Protein AF-A0A2D6M519-F1 (afdb_monomer)

Nearest PDB structures (foldseek):
  3fjv-assembly1_B  TM=9.495E-01  e=7.502E-04  Burkholderia pseudomallei K96243
  3fjv-assembly1_A  TM=9.539E-01  e=1.455E-03  Burkholderia pseudomallei K96243

Foldseek 3Di:
DVVCVVCVVVLVVVLVVVQVVQWDDDPDPDIDGQDDPSNLVSVLVVVCVVVVPPPVCSVVSCVVSVVSD

Sequence (69 aa):
MAEYEPQRAQQRKAMSAIKKDRRVAVGPDASFCFESFETMWHQVHEMLFIEGGGEAQIPGELEAYNPLI

Solvent-accessible surface area (backbone atoms only — not comparable to full-atom values): 4175 Å² total; per-residue (Å²): 104,87,76,48,63,82,43,43,70,58,50,54,54,53,48,55,58,59,48,56,84,31,50,44,72,55,71,95,88,42,68,50,68,65,63,39,70,71,59,49,54,50,49,50,52,50,49,49,61,75,69,60,53,63,77,82,42,50,65,59,48,49,65,70,52,53,81,62,97

Structure (mmCIF, N/CA/C/O backbone):
data_AF-A0A2D6M519-F1
#
_entry.id   AF-A0A2D6M519-F1
#
loop_
_atom_site.group_PDB
_atom_site.id
_atom_site.type_symbol
_atom_site.label_atom_id
_atom_site.label_alt_id
_atom_site.label_comp_id
_atom_site.label_asym_id
_atom_site.label_entity_id
_atom_site.label_seq_id
_atom_site.pdbx_PDB_ins_code
_atom_site.Cartn_x
_atom_site.Cartn_y
_atom_site.Cartn_z
_atom_site.occupancy
_atom_site.B_iso_or_equiv
_atom_site.auth_seq_id
_atom_site.auth_comp_id
_atom_site.auth_asym_id
_atom_site.auth_atom_id
_atom_site.pdbx_PDB_model_num
ATOM 1 N N . MET A 1 1 ? 15.041 3.906 -6.864 1.00 69.56 1 MET A N 1
ATOM 2 C CA . MET A 1 1 ? 15.423 2.781 -5.975 1.00 69.56 1 MET A CA 1
ATOM 3 C C . MET A 1 1 ? 16.533 3.149 -4.998 1.00 69.56 1 MET A C 1
ATOM 5 O O . MET A 1 1 ? 16.310 2.983 -3.807 1.00 69.56 1 MET A O 1
ATOM 9 N N . ALA A 1 2 ? 17.654 3.721 -5.458 1.00 72.94 2 ALA A N 1
ATOM 10 C CA . ALA A 1 2 ? 18.776 4.134 -4.597 1.00 72.94 2 ALA A CA 1
ATOM 11 C C . ALA A 1 2 ? 18.388 5.069 -3.430 1.00 72.94 2 ALA A C 1
ATOM 13 O O . ALA A 1 2 ? 18.989 5.012 -2.365 1.00 72.94 2 ALA A O 1
ATOM 14 N N . GLU A 1 3 ? 17.359 5.901 -3.611 1.00 78.62 3 GLU A N 1
ATOM 15 C CA . GLU A 1 3 ? 16.843 6.791 -2.561 1.00 78.62 3 GLU A CA 1
ATOM 16 C C . GLU A 1 3 ? 15.809 6.128 -1.634 1.00 78.62 3 GLU A C 1
ATOM 18 O O . GLU A 1 3 ? 15.681 6.512 -0.472 1.00 78.62 3 GLU A O 1
ATOM 23 N N . TYR A 1 4 ? 15.079 5.124 -2.135 1.00 80.25 4 TYR A N 1
ATOM 24 C CA . TYR A 1 4 ? 14.022 4.432 -1.391 1.00 80.25 4 TYR A CA 1
ATOM 25 C C . TYR A 1 4 ? 14.590 3.356 -0.459 1.00 80.25 4 TYR A C 1
ATOM 27 O O . TYR A 1 4 ? 14.154 3.236 0.683 1.00 80.25 4 TYR A O 1
ATOM 35 N N . GLU A 1 5 ? 15.601 2.612 -0.914 1.00 81.69 5 GLU A N 1
ATOM 36 C CA . GLU A 1 5 ? 16.273 1.564 -0.140 1.00 81.69 5 GLU A CA 1
ATOM 37 C C . GLU A 1 5 ? 16.713 2.008 1.271 1.00 81.69 5 GLU A C 1
ATOM 39 O O . GLU A 1 5 ? 16.312 1.349 2.237 1.00 81.69 5 GLU A O 1
ATOM 44 N N . PRO A 1 6 ? 17.438 3.134 1.456 1.00 88.00 6 PRO A N 1
ATOM 45 C CA . PRO A 1 6 ? 17.847 3.576 2.791 1.00 88.00 6 PRO A CA 1
ATOM 46 C C . PRO A 1 6 ? 16.665 4.019 3.666 1.00 88.00 6 PRO A C 1
ATOM 48 O O . PRO A 1 6 ? 16.726 3.920 4.891 1.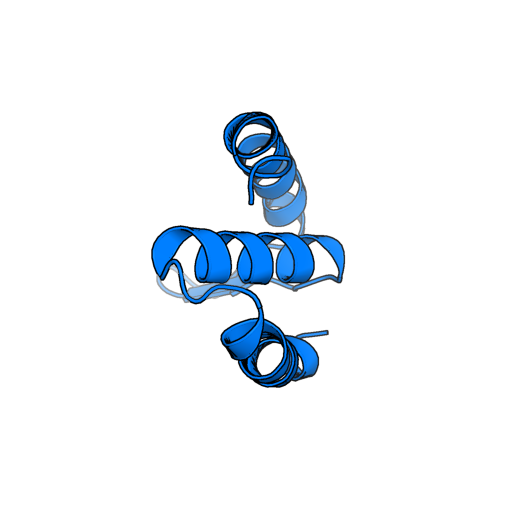00 88.00 6 PRO A O 1
ATOM 51 N N . GLN A 1 7 ? 15.569 4.481 3.059 1.00 88.19 7 GLN A N 1
ATOM 52 C CA . GLN A 1 7 ? 14.383 4.968 3.771 1.00 88.19 7 GLN A CA 1
ATOM 53 C C . GLN A 1 7 ? 13.384 3.851 4.094 1.00 88.19 7 GLN A C 1
ATOM 55 O O . GLN A 1 7 ? 12.524 4.014 4.963 1.00 88.19 7 GLN A O 1
ATOM 60 N N . ARG A 1 8 ? 13.500 2.691 3.442 1.00 87.06 8 ARG A N 1
ATOM 61 C CA . ARG A 1 8 ? 12.528 1.593 3.490 1.00 87.06 8 ARG A CA 1
ATOM 62 C C . ARG A 1 8 ? 12.171 1.156 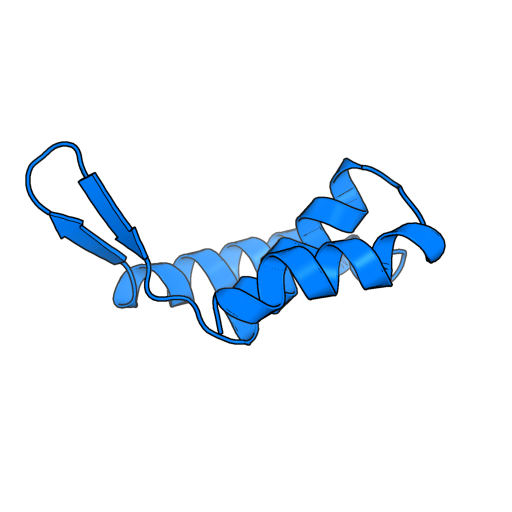4.908 1.00 87.06 8 ARG A C 1
ATOM 64 O O . ARG A 1 8 ? 10.996 0.989 5.228 1.00 87.06 8 ARG A O 1
ATOM 71 N N . ALA A 1 9 ? 13.164 0.981 5.779 1.00 88.69 9 ALA A N 1
ATOM 72 C CA . ALA A 1 9 ? 12.927 0.543 7.156 1.00 88.69 9 ALA A CA 1
ATOM 73 C C . ALA A 1 9 ? 12.100 1.566 7.957 1.00 88.69 9 ALA A C 1
ATOM 75 O O . ALA A 1 9 ? 11.179 1.193 8.690 1.00 88.69 9 ALA A O 1
ATOM 76 N N . GLN A 1 10 ? 12.396 2.855 7.781 1.00 89.38 10 GLN A N 1
ATOM 77 C CA . GLN A 1 10 ? 11.660 3.943 8.418 1.00 89.38 10 GLN A CA 1
ATOM 78 C C . GLN A 1 10 ? 10.243 4.057 7.851 1.00 89.38 10 GLN A C 1
ATOM 80 O O . GLN A 1 10 ? 9.286 4.128 8.623 1.00 89.38 10 GLN A O 1
ATOM 85 N N . GLN A 1 11 ? 10.104 3.997 6.525 1.00 88.38 11 GLN A N 1
ATOM 86 C CA . GLN A 1 11 ? 8.814 4.062 5.840 1.00 88.38 11 GLN A CA 1
ATOM 87 C C . GLN A 1 11 ? 7.903 2.906 6.256 1.00 88.38 11 GLN A C 1
ATOM 89 O O . GLN A 1 11 ? 6.761 3.136 6.640 1.00 88.38 11 GLN A O 1
ATOM 94 N N . ARG A 1 12 ? 8.415 1.671 6.336 1.00 88.69 12 ARG A N 1
ATOM 95 C CA . ARG A 1 12 ? 7.643 0.519 6.839 1.00 88.69 12 ARG A CA 1
ATOM 96 C C . ARG A 1 12 ? 7.109 0.741 8.256 1.00 88.69 12 ARG A C 1
ATOM 98 O O . ARG A 1 12 ? 5.961 0.400 8.544 1.00 88.69 12 ARG A O 1
ATOM 105 N N . LYS A 1 13 ? 7.918 1.326 9.147 1.00 90.12 13 LYS A N 1
ATOM 106 C CA . LYS A 1 13 ? 7.492 1.641 10.519 1.00 90.12 13 LYS A CA 1
ATOM 107 C C . LYS A 1 13 ? 6.415 2.728 10.537 1.00 90.12 13 LYS A C 1
ATOM 109 O O . LYS A 1 13 ? 5.425 2.575 11.251 1.00 90.12 13 LYS A O 1
ATOM 114 N N . ALA A 1 14 ? 6.583 3.782 9.739 1.00 89.50 14 ALA A N 1
ATOM 115 C CA . ALA A 1 14 ? 5.592 4.847 9.593 1.00 89.50 14 ALA A CA 1
ATOM 116 C C . ALA A 1 14 ? 4.261 4.307 9.042 1.00 89.50 14 ALA A C 1
ATOM 118 O O . ALA A 1 14 ? 3.203 4.562 9.614 1.00 89.50 14 ALA A O 1
ATOM 119 N N . MET A 1 15 ? 4.311 3.463 8.010 1.00 91.62 15 MET A N 1
ATOM 120 C CA . MET A 1 15 ? 3.119 2.861 7.414 1.00 91.62 15 MET A CA 1
ATOM 121 C C . MET A 1 15 ? 2.391 1.920 8.366 1.00 91.62 15 MET A C 1
ATOM 123 O O . MET A 1 15 ? 1.164 1.900 8.376 1.00 91.62 15 MET A O 1
ATOM 127 N N . SER A 1 16 ? 3.105 1.169 9.209 1.00 88.31 16 SER A N 1
ATOM 128 C CA . SER A 1 16 ? 2.453 0.346 10.233 1.00 88.31 16 SER A CA 1
ATOM 129 C C . SER A 1 16 ? 1.678 1.187 11.250 1.00 88.31 16 SER A C 1
ATOM 131 O O . SER A 1 16 ? 0.654 0.720 11.746 1.00 88.31 16 SER A O 1
ATOM 133 N N . ALA A 1 17 ? 2.149 2.397 11.570 1.00 89.94 17 ALA A N 1
ATOM 134 C CA . ALA A 1 17 ? 1.430 3.315 12.448 1.00 89.94 17 ALA A CA 1
ATOM 135 C C . ALA A 1 17 ? 0.184 3.883 11.752 1.00 89.94 17 ALA A C 1
ATOM 137 O O . ALA A 1 17 ? -0.898 3.831 12.322 1.00 89.94 17 ALA A O 1
ATOM 138 N N . ILE A 1 18 ? 0.307 4.319 10.495 1.00 88.81 18 ILE A N 1
ATOM 139 C CA . ILE A 1 18 ? -0.816 4.857 9.708 1.00 88.81 18 ILE A CA 1
ATOM 140 C C . ILE A 1 18 ? -1.898 3.794 9.468 1.00 88.81 18 ILE A C 1
ATOM 142 O O . ILE A 1 18 ? -3.088 4.058 9.627 1.00 88.81 18 ILE A O 1
ATOM 146 N N . LYS A 1 19 ? -1.501 2.563 9.124 1.00 88.56 19 LYS A N 1
ATOM 147 C CA . LYS A 1 19 ? -2.432 1.454 8.867 1.00 88.56 19 LYS A CA 1
ATOM 148 C C . LYS A 1 19 ? -3.164 0.980 10.120 1.00 88.56 19 LYS A C 1
ATOM 150 O O . LYS A 1 19 ? -4.209 0.348 9.990 1.00 88.56 19 LYS A O 1
ATOM 155 N N . LYS A 1 20 ? -2.647 1.274 11.318 1.00 89.56 20 LYS A N 1
ATOM 156 C CA . LYS A 1 20 ? -3.291 0.894 12.581 1.00 89.56 20 LYS A CA 1
ATOM 157 C C . LYS A 1 20 ? -4.675 1.527 12.709 1.00 89.56 20 LYS A C 1
ATOM 159 O O . LYS A 1 20 ? -5.629 0.815 12.994 1.00 89.56 20 LYS A O 1
ATOM 164 N N . ASP A 1 21 ? -4.781 2.822 12.431 1.00 89.81 21 ASP A N 1
ATOM 165 C CA . ASP A 1 21 ? -6.035 3.571 12.589 1.00 89.81 21 ASP A CA 1
ATOM 166 C C . ASP A 1 21 ? -6.975 3.408 11.380 1.00 89.81 21 ASP A C 1
ATOM 168 O O . ASP A 1 21 ? -8.122 3.844 11.403 1.00 89.81 21 ASP A O 1
ATOM 172 N N . ARG A 1 22 ? -6.495 2.746 10.320 1.00 90.31 22 ARG A N 1
ATOM 173 C CA . ARG A 1 22 ? -7.215 2.507 9.061 1.00 90.31 22 ARG A CA 1
ATOM 174 C C . ARG A 1 22 ? -7.656 1.057 8.876 1.00 90.31 22 ARG A C 1
ATOM 176 O O . ARG A 1 22 ? -8.246 0.729 7.849 1.00 90.31 22 ARG A O 1
ATOM 183 N N . ARG A 1 23 ? -7.362 0.176 9.834 1.00 92.81 23 ARG A N 1
ATOM 184 C CA . ARG A 1 23 ? -7.748 -1.234 9.781 1.00 92.81 23 ARG A CA 1
ATOM 185 C C . ARG A 1 23 ? -8.988 -1.475 10.628 1.00 92.81 23 ARG A C 1
ATOM 187 O O . ARG A 1 23 ? -8.965 -1.282 11.839 1.00 92.81 23 ARG A O 1
ATOM 194 N N . VAL A 1 24 ? -10.037 -1.980 9.996 1.00 94.25 24 VAL A N 1
ATOM 195 C CA . VAL A 1 24 ? -11.274 -2.394 10.657 1.00 94.25 24 VAL A CA 1
ATOM 196 C C . VAL A 1 24 ? -11.418 -3.901 10.516 1.00 94.25 24 VAL A C 1
ATOM 198 O O . VAL A 1 24 ? -11.515 -4.418 9.406 1.00 94.25 24 VAL A O 1
ATOM 201 N N . ALA A 1 25 ? -11.425 -4.612 11.641 1.00 94.56 25 ALA A N 1
ATOM 202 C CA . ALA A 1 25 ? -11.715 -6.040 11.652 1.00 94.56 25 ALA A CA 1
ATOM 203 C C . ALA A 1 25 ? -13.207 -6.277 11.379 1.00 94.56 25 ALA A C 1
ATOM 205 O O . ALA A 1 25 ? -14.065 -5.583 11.928 1.00 94.56 25 ALA A O 1
ATOM 206 N N . VAL A 1 26 ? -13.513 -7.273 10.553 1.00 94.19 26 VAL A N 1
ATOM 207 C CA . VAL A 1 26 ? -14.876 -7.736 10.286 1.00 94.19 26 VAL A CA 1
ATOM 208 C C . VAL A 1 26 ? -14.940 -9.208 10.644 1.00 94.19 26 VAL A C 1
ATOM 210 O O . VAL A 1 26 ? -14.590 -10.088 9.863 1.00 94.19 26 VAL A O 1
ATOM 213 N N . GLY A 1 27 ? -15.360 -9.454 11.883 1.00 93.38 27 GLY A N 1
ATOM 214 C CA . GLY A 1 27 ? -15.293 -10.780 12.479 1.00 93.38 27 GLY A CA 1
ATOM 215 C C . GLY A 1 27 ? -13.853 -11.209 12.804 1.00 93.38 27 GLY A C 1
ATOM 216 O O . GLY A 1 27 ? -12.955 -10.368 12.871 1.00 93.38 27 GLY A O 1
ATOM 217 N N . PRO A 1 28 ? -13.641 -12.509 13.057 1.00 93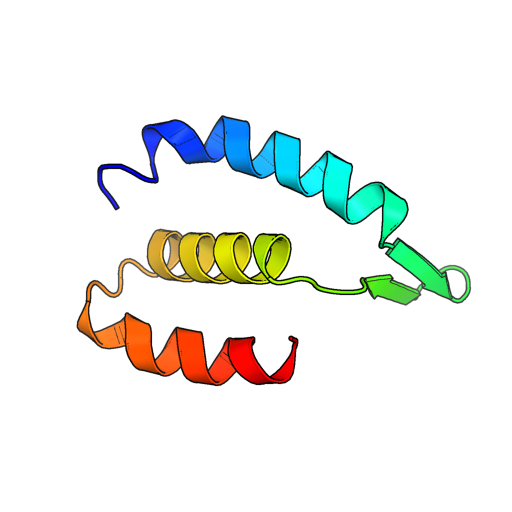.62 28 PRO A N 1
ATOM 218 C CA . PRO A 1 28 ? -12.339 -13.037 13.465 1.00 93.62 28 PRO A CA 1
ATOM 219 C C . PRO A 1 28 ?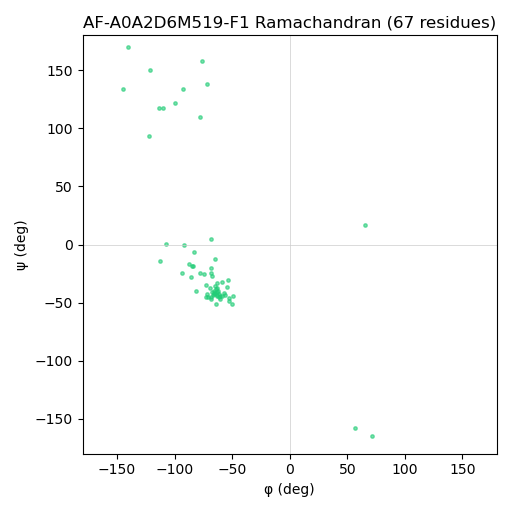 -11.341 -13.189 12.307 1.00 93.62 28 PRO A C 1
ATOM 221 O O . PRO A 1 28 ? -10.137 -13.135 12.546 1.00 93.62 28 PRO A O 1
ATOM 224 N N . ASP A 1 29 ? -11.828 -13.339 11.070 1.00 94.75 29 ASP A N 1
ATOM 225 C CA . ASP A 1 29 ? -11.005 -13.800 9.941 1.00 94.75 29 ASP A CA 1
ATOM 226 C C . ASP A 1 29 ? -10.772 -12.745 8.851 1.00 94.75 29 ASP A C 1
ATOM 228 O O . ASP A 1 29 ? -9.899 -12.918 8.001 1.00 94.75 29 ASP A O 1
ATOM 232 N N . ALA A 1 30 ? -11.535 -11.647 8.847 1.00 94.00 30 ALA A N 1
ATOM 233 C CA . ALA A 1 30 ? -11.442 -10.619 7.815 1.00 94.00 30 ALA A CA 1
ATOM 234 C C . ALA A 1 30 ? -11.101 -9.247 8.401 1.00 94.00 30 ALA A C 1
ATOM 236 O O . ALA A 1 30 ? -11.438 -8.904 9.534 1.00 94.00 30 ALA A O 1
ATOM 237 N N . SER A 1 31 ? -10.407 -8.429 7.616 1.00 93.44 31 SER A N 1
ATOM 238 C CA . SER A 1 31 ? -10.119 -7.038 7.955 1.00 93.44 31 SER A CA 1
ATOM 239 C C . SER A 1 31 ? -10.133 -6.189 6.698 1.00 93.44 31 SER A C 1
ATOM 241 O O . SER A 1 31 ? -9.509 -6.545 5.701 1.00 93.44 31 SER A O 1
ATOM 243 N N . PHE A 1 32 ? -10.796 -5.043 6.769 1.00 91.25 32 PHE A N 1
ATOM 244 C CA . PHE A 1 32 ? -10.709 -4.005 5.756 1.00 91.25 32 PHE A CA 1
ATOM 245 C C . PHE A 1 32 ? -9.616 -3.016 6.141 1.00 91.25 32 PHE A C 1
ATOM 247 O O . PHE A 1 32 ? -9.530 -2.587 7.291 1.00 91.25 32 PHE A O 1
ATOM 254 N N . CYS A 1 33 ? -8.764 -2.669 5.181 1.00 89.81 33 CYS A N 1
ATOM 255 C CA . CYS A 1 33 ? -7.790 -1.597 5.318 1.00 89.81 33 CYS A CA 1
ATOM 256 C C . CYS A 1 33 ? -8.234 -0.460 4.405 1.00 89.81 33 CYS A C 1
ATOM 258 O O . CYS A 1 33 ? -8.321 -0.647 3.195 1.00 89.81 33 CYS A O 1
ATOM 260 N N . PHE A 1 34 ? -8.545 0.694 4.985 1.00 90.12 34 PHE A N 1
ATOM 261 C CA . PHE A 1 34 ? -8.863 1.890 4.218 1.00 90.12 34 PHE A CA 1
ATOM 262 C C . PHE A 1 34 ? -7.569 2.504 3.709 1.00 90.12 34 PHE A C 1
ATOM 264 O O . PHE A 1 34 ? -6.766 3.029 4.485 1.00 90.12 34 PHE A O 1
ATOM 271 N N . GLU A 1 35 ? -7.362 2.405 2.407 1.00 88.62 35 GLU A N 1
ATOM 272 C CA . GLU A 1 35 ? -6.153 2.893 1.770 1.00 88.62 35 GLU A CA 1
ATOM 273 C C . GLU A 1 35 ? -6.160 4.430 1.642 1.00 88.62 35 GLU A C 1
ATOM 275 O O . GLU A 1 35 ? -7.185 5.103 1.776 1.00 88.62 35 GLU A O 1
ATOM 280 N N . SER A 1 36 ? -4.972 5.010 1.503 1.00 88.12 36 SER A N 1
ATOM 281 C CA . SER A 1 36 ? -4.739 6.431 1.258 1.00 88.12 36 SER A CA 1
ATOM 282 C C . SER A 1 36 ? -3.602 6.597 0.265 1.00 88.12 36 SER A C 1
ATOM 284 O O . SER A 1 36 ? -2.851 5.659 -0.004 1.00 88.12 36 SER A O 1
ATOM 286 N N . PHE A 1 37 ? -3.411 7.823 -0.218 1.00 88.31 37 PHE A N 1
ATOM 287 C CA . PHE A 1 37 ? -2.270 8.146 -1.070 1.00 88.31 37 PHE A CA 1
ATOM 288 C C . PHE A 1 37 ? -0.935 7.657 -0.479 1.00 88.31 37 PHE A C 1
ATOM 290 O O . PHE A 1 37 ? -0.139 7.049 -1.181 1.00 88.31 37 PHE A O 1
ATOM 297 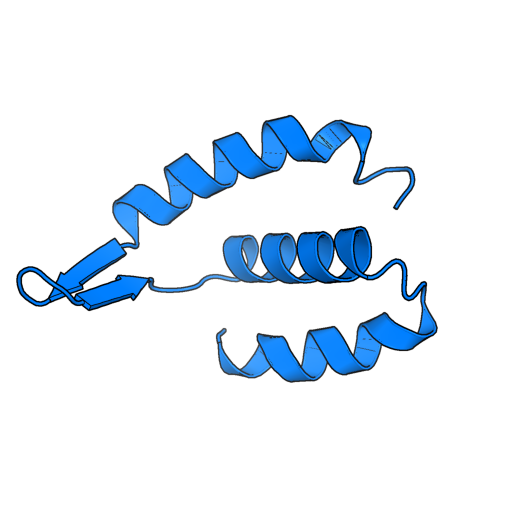N N . GLU A 1 38 ? -0.706 7.851 0.823 1.00 88.50 38 GLU A N 1
ATOM 298 C CA . GLU A 1 38 ? 0.534 7.437 1.495 1.00 88.50 38 GLU A CA 1
ATOM 299 C C . GLU A 1 38 ? 0.712 5.913 1.519 1.00 88.50 38 GLU A C 1
ATOM 301 O O . GLU A 1 38 ? 1.815 5.409 1.290 1.00 88.50 38 GLU A O 1
ATOM 306 N N . THR A 1 39 ? -0.364 5.166 1.787 1.00 89.50 39 THR A N 1
ATOM 307 C CA . THR A 1 39 ? -0.287 3.704 1.854 1.00 89.50 39 THR A CA 1
ATOM 308 C C . THR A 1 39 ? -0.130 3.085 0.469 1.00 89.50 39 THR A C 1
ATOM 310 O O . THR A 1 39 ? 0.620 2.115 0.342 1.00 89.50 39 THR A O 1
ATOM 313 N N . MET A 1 40 ? -0.754 3.673 -0.557 1.00 90.75 40 MET A N 1
ATOM 314 C CA . MET A 1 40 ? -0.577 3.291 -1.963 1.00 90.75 40 MET A CA 1
ATOM 315 C C . MET A 1 40 ? 0.81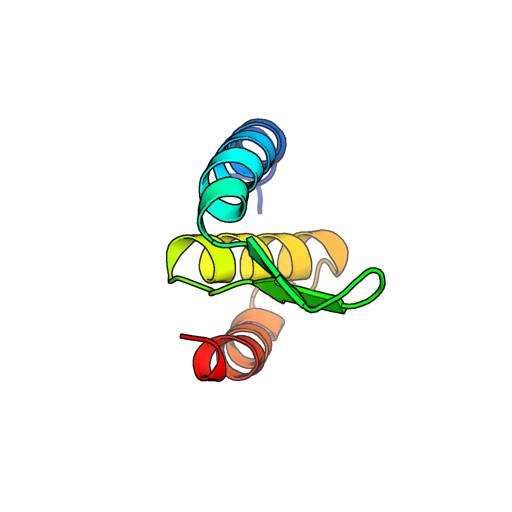6 3.623 -2.469 1.00 90.75 40 MET A C 1
ATOM 317 O O . MET A 1 40 ? 1.489 2.755 -3.016 1.00 90.75 40 MET A O 1
ATOM 321 N N . TRP A 1 41 ? 1.304 4.833 -2.200 1.00 89.19 41 TRP A N 1
ATOM 322 C CA . TRP A 1 41 ? 2.650 5.254 -2.577 1.00 89.19 41 TRP A CA 1
ATOM 323 C C . TRP A 1 41 ? 3.721 4.310 -2.021 1.00 89.19 41 TRP A C 1
ATOM 325 O O . TRP A 1 41 ? 4.630 3.886 -2.736 1.00 89.19 41 TRP A O 1
ATOM 335 N N . HIS A 1 42 ? 3.584 3.906 -0.754 1.00 89.62 42 HIS A N 1
ATOM 336 C CA . HIS A 1 42 ? 4.479 2.916 -0.165 1.00 89.62 42 HIS A CA 1
ATOM 337 C C . HIS A 1 42 ? 4.364 1.534 -0.822 1.00 89.62 42 HIS A C 1
ATOM 339 O O . HIS A 1 42 ? 5.385 0.887 -1.039 1.00 89.62 42 HIS A O 1
ATOM 345 N N . GLN A 1 43 ? 3.151 1.064 -1.130 1.00 88.75 43 GLN A N 1
ATOM 346 C CA . GLN A 1 43 ? 2.952 -0.245 -1.761 1.00 88.75 43 GLN A CA 1
ATOM 347 C C . GLN A 1 43 ? 3.539 -0.303 -3.175 1.00 88.75 43 GLN A C 1
ATOM 349 O O . GLN A 1 43 ? 4.246 -1.262 -3.476 1.00 88.75 43 GLN A O 1
ATOM 354 N N . VAL A 1 44 ? 3.348 0.742 -3.987 1.00 89.50 44 VAL A N 1
ATOM 355 C CA . VAL A 1 44 ? 3.963 0.861 -5.320 1.00 89.50 44 VAL A CA 1
ATOM 356 C C . VAL A 1 44 ? 5.488 0.807 -5.213 1.00 89.50 44 VAL A C 1
ATOM 358 O O . VAL A 1 44 ? 6.143 0.070 -5.947 1.00 89.50 44 VAL A O 1
ATOM 361 N N . HIS A 1 45 ? 6.078 1.524 -4.252 1.00 88.69 45 HIS A N 1
ATOM 362 C CA . HIS A 1 45 ? 7.520 1.456 -4.025 1.00 88.69 45 HIS A CA 1
ATOM 363 C C . HIS A 1 45 ? 8.010 0.077 -3.565 1.00 88.69 45 HIS A C 1
ATOM 365 O O . HIS A 1 45 ? 9.083 -0.345 -3.992 1.00 88.69 45 HIS A O 1
ATOM 371 N N . GLU A 1 46 ? 7.260 -0.632 -2.717 1.00 90.19 46 GLU A N 1
ATOM 372 C CA . GLU A 1 46 ? 7.611 -2.002 -2.324 1.00 90.19 46 GLU A CA 1
ATOM 373 C C . GLU A 1 46 ? 7.523 -2.979 -3.503 1.00 90.19 46 GLU A C 1
ATOM 375 O O . GLU A 1 46 ? 8.415 -3.815 -3.630 1.00 90.19 46 GLU A O 1
ATOM 380 N N . MET A 1 47 ? 6.513 -2.866 -4.374 1.00 89.06 47 MET A N 1
ATOM 381 C CA . MET A 1 47 ? 6.400 -3.714 -5.571 1.00 89.06 47 MET A CA 1
ATOM 382 C C . MET A 1 47 ? 7.556 -3.476 -6.533 1.00 89.06 47 MET A C 1
ATOM 384 O O . MET A 1 47 ? 8.294 -4.410 -6.847 1.00 89.06 47 MET A O 1
ATOM 388 N N . LEU A 1 48 ? 7.822 -2.215 -6.882 1.00 88.12 48 LEU A N 1
ATOM 389 C CA . LEU A 1 48 ? 8.968 -1.854 -7.720 1.00 88.12 48 LEU A CA 1
ATOM 390 C C . LEU A 1 48 ? 10.305 -2.292 -7.098 1.00 88.12 48 LEU A C 1
ATOM 392 O O . LEU A 1 48 ? 11.241 -2.626 -7.827 1.00 88.12 48 LEU A O 1
ATOM 396 N N . PHE A 1 49 ? 10.404 -2.305 -5.761 1.00 86.62 49 PHE A N 1
ATOM 397 C CA . PHE A 1 49 ? 11.607 -2.760 -5.067 1.00 86.62 49 PHE A CA 1
ATOM 398 C C . PHE A 1 49 ? 11.799 -4.273 -5.130 1.00 86.62 49 PHE A C 1
ATOM 400 O O . PHE A 1 49 ? 12.912 -4.735 -5.372 1.00 86.62 49 PHE A O 1
ATOM 407 N N . ILE A 1 50 ? 10.736 -5.038 -4.888 1.00 86.69 50 ILE A N 1
ATOM 408 C CA . ILE A 1 50 ? 10.783 -6.502 -4.836 1.00 86.69 50 ILE A CA 1
ATOM 409 C C . ILE A 1 50 ? 10.978 -7.092 -6.231 1.00 86.69 50 ILE A C 1
ATOM 411 O O . ILE A 1 50 ? 11.773 -8.016 -6.392 1.00 86.69 50 ILE A O 1
ATOM 415 N N . GLU A 1 51 ? 10.278 -6.558 -7.228 1.00 85.12 51 GLU A N 1
ATOM 416 C CA . GLU A 1 51 ? 10.306 -7.096 -8.590 1.00 85.12 51 GLU A CA 1
ATOM 417 C C . GLU A 1 51 ? 11.492 -6.573 -9.408 1.00 85.12 51 GLU A C 1
ATOM 419 O O . GLU A 1 51 ? 11.881 -7.180 -10.403 1.00 85.12 51 GLU A O 1
ATOM 424 N N . GLY A 1 52 ? 12.113 -5.468 -8.978 1.00 78.19 52 GLY A N 1
ATOM 425 C CA . GLY A 1 52 ? 13.293 -4.904 -9.634 1.00 78.19 52 GLY A CA 1
ATOM 426 C C . GLY A 1 52 ? 13.032 -4.384 -11.053 1.00 78.19 52 GLY A C 1
ATOM 427 O O . GLY A 1 52 ? 13.984 -4.156 -11.797 1.00 78.19 52 GLY A O 1
ATOM 428 N N . GLY A 1 53 ? 11.767 -4.175 -11.431 1.00 69.81 53 GLY A N 1
ATOM 429 C CA . GLY A 1 53 ? 11.310 -3.917 -12.803 1.00 69.81 53 GLY A CA 1
ATOM 430 C C . GLY A 1 53 ? 11.710 -2.596 -13.455 1.00 69.81 53 GLY A C 1
ATOM 431 O O . GLY A 1 53 ? 11.294 -2.309 -14.578 1.00 69.81 53 GLY A O 1
ATOM 432 N N . GLY A 1 54 ? 12.532 -1.785 -12.792 1.00 77.62 54 GLY A N 1
ATOM 433 C CA . GLY A 1 54 ? 13.001 -0.511 -13.333 1.00 77.62 54 GLY A CA 1
ATOM 434 C C . GLY A 1 54 ? 11.861 0.441 -13.717 1.00 77.62 54 GLY A C 1
ATOM 435 O O . GLY A 1 54 ? 10.746 0.361 -13.208 1.00 77.62 54 GLY A O 1
ATOM 436 N N . GLU A 1 55 ? 12.150 1.386 -14.611 1.00 80.38 55 GLU A N 1
ATOM 437 C CA . GLU A 1 55 ? 11.204 2.455 -14.964 1.00 80.38 55 GLU A CA 1
ATOM 438 C C . GLU A 1 55 ? 10.047 1.989 -15.857 1.00 80.38 55 GLU A C 1
ATOM 440 O O . GLU A 1 55 ? 8.965 2.569 -15.818 1.00 80.38 55 GLU A O 1
ATOM 445 N N . ALA A 1 56 ? 10.242 0.915 -16.627 1.00 84.75 56 ALA A N 1
ATOM 446 C CA . ALA A 1 56 ? 9.235 0.407 -17.558 1.00 84.75 56 ALA A CA 1
ATOM 447 C C . ALA A 1 56 ? 8.004 -0.187 -16.852 1.00 84.75 56 ALA A C 1
ATOM 449 O O . ALA A 1 56 ? 6.923 -0.218 -17.436 1.00 84.75 56 ALA A O 1
ATOM 450 N N . GLN A 1 57 ? 8.158 -0.634 -15.603 1.00 83.81 57 GLN A N 1
ATOM 451 C CA . GLN A 1 57 ? 7.077 -1.215 -14.810 1.00 83.81 57 GLN A CA 1
ATOM 452 C C . GLN A 1 57 ? 6.227 -0.152 -14.087 1.00 83.81 57 GLN A C 1
ATOM 454 O O . GLN A 1 57 ? 5.076 -0.415 -13.749 1.00 83.81 57 GLN A O 1
ATOM 459 N N . ILE A 1 58 ? 6.741 1.075 -13.921 1.00 86.06 58 ILE A N 1
ATOM 460 C CA . ILE A 1 58 ? 6.070 2.156 -13.176 1.00 86.06 58 ILE A CA 1
ATOM 461 C C . ILE A 1 58 ? 4.634 2.418 -13.664 1.00 86.06 58 ILE A C 1
ATOM 463 O O . ILE A 1 58 ? 3.745 2.484 -12.816 1.00 86.06 58 ILE A O 1
ATOM 467 N N . PRO A 1 59 ? 4.354 2.557 -14.977 1.00 88.50 59 PRO A N 1
ATOM 468 C CA . PRO A 1 59 ? 2.998 2.856 -15.433 1.00 88.50 59 PRO A CA 1
ATOM 469 C C . PRO A 1 59 ? 1.995 1.752 -15.077 1.00 88.50 59 PRO A C 1
ATOM 471 O O . PRO A 1 59 ? 0.889 2.059 -14.644 1.00 88.50 59 PRO A O 1
ATOM 474 N N . GLY A 1 60 ? 2.401 0.482 -15.195 1.00 86.25 60 GLY A N 1
ATOM 475 C CA . GLY A 1 60 ? 1.547 -0.664 -14.878 1.00 86.25 60 GLY A C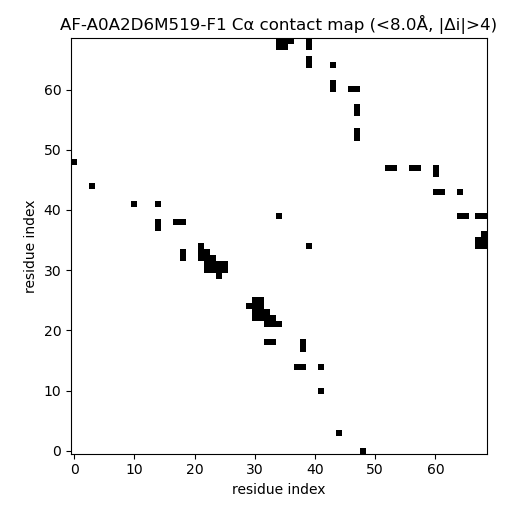A 1
ATOM 476 C C . GLY A 1 60 ? 1.229 -0.768 -13.387 1.00 86.25 60 GLY A C 1
ATOM 477 O O . GLY A 1 60 ? 0.077 -0.991 -13.022 1.00 86.25 60 GLY A O 1
ATOM 478 N N . GLU A 1 61 ? 2.216 -0.521 -12.521 1.00 86.50 61 GLU A N 1
ATOM 479 C CA . GLU A 1 61 ? 1.977 -0.468 -11.072 1.00 86.50 61 GLU A CA 1
ATOM 480 C C . GLU A 1 61 ? 1.032 0.677 -10.710 1.00 86.50 61 GLU A C 1
ATOM 482 O O . GLU A 1 61 ? 0.084 0.497 -9.951 1.00 86.50 61 GLU A O 1
ATOM 487 N N . LEU A 1 62 ? 1.230 1.864 -11.287 1.00 86.94 62 LEU A N 1
ATOM 488 C CA . LEU A 1 62 ? 0.340 2.991 -11.018 1.00 86.94 62 LEU A CA 1
ATOM 489 C C . LEU A 1 62 ? -1.100 2.690 -11.452 1.00 86.94 62 LEU A C 1
ATOM 491 O O . LEU A 1 62 ? -2.030 2.973 -10.701 1.00 86.94 62 LEU A O 1
ATOM 495 N N . GLU A 1 63 ? -1.306 2.077 -12.617 1.00 89.69 63 GLU A N 1
ATOM 496 C CA . GLU A 1 63 ? -2.639 1.662 -13.068 1.00 89.69 63 GLU A CA 1
ATOM 497 C C . GLU A 1 63 ? -3.282 0.615 -12.151 1.00 89.69 63 GLU A C 1
ATOM 499 O O . GLU A 1 63 ? -4.484 0.692 -11.899 1.00 89.69 63 GLU A O 1
A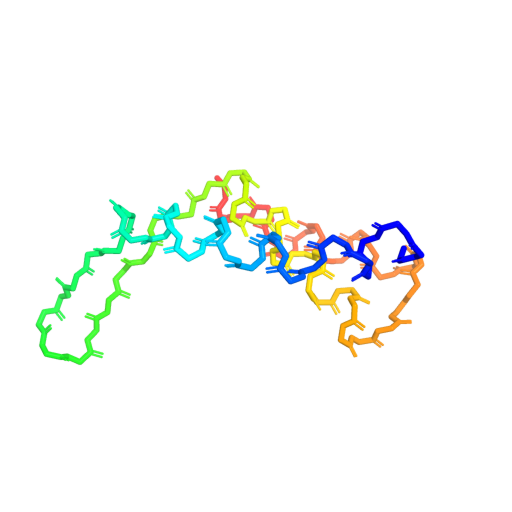TOM 504 N N . ALA A 1 64 ? -2.502 -0.325 -11.613 1.00 86.88 64 ALA A N 1
ATOM 505 C CA . ALA A 1 64 ? -3.006 -1.357 -10.710 1.00 86.88 64 ALA A CA 1
ATOM 506 C C . ALA A 1 64 ? -3.446 -0.797 -9.346 1.00 86.88 64 ALA A C 1
ATOM 508 O O . ALA A 1 64 ? -4.449 -1.250 -8.790 1.00 86.88 64 ALA A O 1
ATOM 509 N N . TYR A 1 65 ? -2.721 0.191 -8.811 1.00 85.19 65 TYR A N 1
ATOM 510 C CA . TYR A 1 65 ? -2.966 0.745 -7.474 1.00 85.19 65 TYR A CA 1
ATOM 511 C C . TYR A 1 65 ? -3.881 1.982 -7.459 1.00 85.19 65 TYR A C 1
ATOM 513 O O . TYR A 1 65 ? -4.552 2.219 -6.457 1.00 85.19 65 TYR A O 1
ATOM 521 N N . ASN A 1 66 ? -3.974 2.751 -8.549 1.00 85.19 66 ASN A N 1
ATOM 522 C CA . ASN A 1 66 ? -4.835 3.942 -8.625 1.00 85.19 66 ASN A CA 1
ATOM 523 C C . ASN A 1 66 ? -6.321 3.699 -8.281 1.00 85.19 66 ASN A C 1
ATOM 525 O O . ASN A 1 66 ? -6.907 4.574 -7.649 1.00 85.19 66 ASN A O 1
ATOM 529 N N . PRO A 1 67 ? -6.955 2.558 -8.627 1.00 85.81 67 PRO A N 1
ATOM 530 C CA . PRO A 1 67 ? -8.345 2.284 -8.248 1.00 85.81 67 PRO A CA 1
ATOM 531 C C . PRO A 1 67 ? -8.587 2.131 -6.738 1.00 85.81 67 PRO A C 1
ATOM 533 O O . PRO A 1 67 ? -9.739 2.069 -6.315 1.00 85.81 67 PRO A O 1
ATOM 536 N N . LEU A 1 68 ? -7.527 2.006 -5.935 1.00 77.62 68 LEU A N 1
ATOM 537 C CA . LEU A 1 68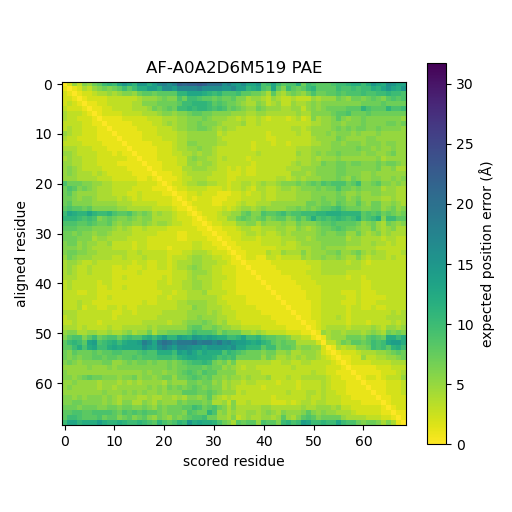 ? -7.594 1.859 -4.479 1.00 77.62 68 LEU A CA 1
ATOM 538 C C . LEU A 1 68 ? -7.528 3.211 -3.738 1.00 77.62 68 LEU A C 1
ATOM 540 O O . LEU A 1 68 ? -7.560 3.220 -2.506 1.00 77.62 68 LEU A O 1
ATOM 544 N N . ILE A 1 69 ? -7.414 4.325 -4.475 1.00 70.38 69 ILE A N 1
ATOM 545 C CA . ILE A 1 69 ? -7.385 5.710 -3.969 1.00 70.38 69 ILE A CA 1
ATOM 546 C C . ILE A 1 69 ? -8.759 6.363 -4.112 1.00 70.38 69 ILE A C 1
ATOM 548 O O . ILE A 1 69 ? -9.390 6.204 -5.180 1.00 70.38 69 ILE A O 1
#

Radius of gyration: 13.46 Å; Cα contacts (8 Å, |Δi|>4): 44; chains: 1; bounding box: 34×22×31 Å

Mean predicted aligned error: 4.72 Å

pLDDT: mean 87.09, std 5.62, range [69.56, 94.75]

Secondary structure (DSSP, 8-state):
-TTHHHHHHHHHHHHHHHHHTTEEEETTTEEEE---HHHHHHHHHHHHHHH--TGGGHHHHHHHHGGG-